Protein AF-A0AA50K5R4-F1 (afdb_monomer)

Radius of gyration: 26.82 Å; Cα contacts (8 Å, |Δi|>4): 34; chains: 1; bounding box: 70×37×63 Å

Structure (mmCIF, N/CA/C/O backbone):
data_AF-A0AA50K5R4-F1
#
_entry.id   AF-A0AA50K5R4-F1
#
loop_
_atom_site.group_PDB
_atom_site.id
_atom_site.type_symbol
_atom_site.label_atom_id
_atom_site.label_alt_id
_atom_site.label_comp_id
_atom_site.label_asym_id
_atom_site.label_entity_id
_atom_site.label_seq_id
_atom_site.pdbx_PDB_ins_code
_atom_site.Cartn_x
_atom_site.Cartn_y
_atom_site.Cartn_z
_atom_site.occupancy
_atom_site.B_iso_or_equiv
_atom_site.auth_seq_id
_atom_site.auth_comp_id
_atom_site.auth_asym_id
_atom_site.auth_atom_id
_atom_site.pdbx_PDB_model_num
ATOM 1 N N . GLN A 1 1 ? -20.225 4.633 20.522 1.00 84.00 1 GLN A N 1
ATOM 2 C CA . GLN A 1 1 ? -20.700 5.569 19.479 1.00 84.00 1 GLN A CA 1
ATOM 3 C C . GLN A 1 1 ? -21.276 4.768 18.325 1.00 84.00 1 GLN A C 1
ATOM 5 O O . GLN A 1 1 ? -20.759 3.693 18.040 1.00 84.00 1 GLN A O 1
ATOM 10 N N . GLN A 1 2 ? -22.332 5.274 17.691 1.00 90.56 2 GLN A N 1
ATOM 11 C CA . GLN A 1 2 ? -22.923 4.690 16.485 1.00 90.56 2 GLN A CA 1
ATOM 12 C C . GLN A 1 2 ? -22.337 5.378 15.243 1.00 90.56 2 GLN A C 1
ATOM 14 O O . GLN A 1 2 ? -22.11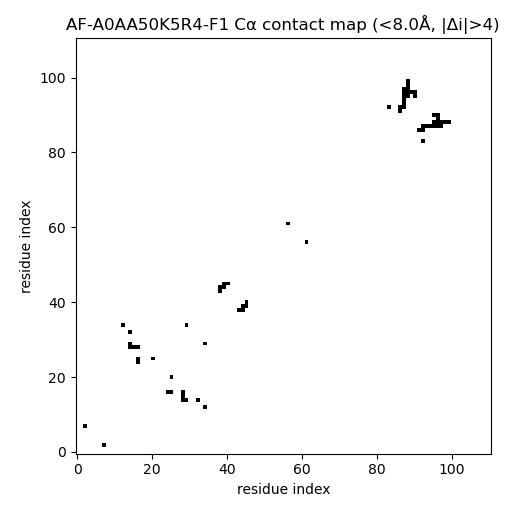6 6.586 15.267 1.00 90.56 2 GLN A O 1
ATOM 19 N N . ILE A 1 3 ? -22.078 4.623 14.171 1.00 94.00 3 ILE A N 1
ATOM 20 C CA . ILE A 1 3 ? -21.518 5.135 12.909 1.00 94.00 3 ILE A CA 1
ATOM 21 C C . ILE A 1 3 ? -22.435 4.715 11.757 1.00 94.00 3 ILE A C 1
ATOM 23 O O . ILE A 1 3 ? -22.964 3.603 11.755 1.00 94.00 3 ILE A O 1
ATOM 27 N N . ARG A 1 4 ? -22.638 5.600 10.774 1.00 96.62 4 ARG A N 1
ATOM 28 C CA . ARG A 1 4 ? -23.437 5.300 9.576 1.00 96.62 4 ARG A CA 1
ATOM 29 C C . ARG A 1 4 ? -22.661 4.374 8.639 1.00 96.62 4 ARG A C 1
ATOM 31 O O . ARG A 1 4 ? -21.483 4.608 8.385 1.00 96.62 4 ARG A O 1
ATOM 38 N N . LEU A 1 5 ? -23.336 3.387 8.046 1.00 94.25 5 LEU A N 1
ATOM 39 C CA . LEU A 1 5 ? -22.700 2.431 7.126 1.00 94.25 5 LEU A CA 1
ATOM 40 C C . LEU A 1 5 ? -22.051 3.111 5.909 1.00 94.25 5 LEU A C 1
ATOM 42 O O . LEU A 1 5 ? -20.992 2.681 5.472 1.00 94.25 5 LEU A O 1
ATOM 46 N N . ASN A 1 6 ? -22.609 4.229 5.436 1.00 95.56 6 ASN A N 1
ATOM 47 C CA . ASN A 1 6 ? -22.065 4.990 4.304 1.00 95.56 6 ASN A CA 1
ATOM 48 C C . ASN A 1 6 ? -20.705 5.657 4.595 1.00 95.56 6 ASN A C 1
ATOM 50 O O . ASN A 1 6 ? -20.011 6.050 3.664 1.00 95.56 6 ASN A O 1
ATOM 54 N N . GLN A 1 7 ? -20.324 5.814 5.868 1.00 95.31 7 GLN A N 1
ATOM 55 C CA . GLN A 1 7 ? -19.032 6.384 6.277 1.00 95.31 7 GLN A CA 1
ATOM 56 C C . GLN A 1 7 ? -17.954 5.307 6.477 1.00 95.31 7 GLN A C 1
ATOM 58 O O . GLN A 1 7 ? -16.821 5.625 6.838 1.00 95.31 7 GLN A O 1
ATOM 63 N N . LEU A 1 8 ? -18.299 4.032 6.276 1.00 94.00 8 LEU A N 1
ATOM 64 C CA . LEU A 1 8 ? -17.431 2.892 6.529 1.00 94.00 8 LEU A CA 1
ATOM 65 C C . LEU A 1 8 ? -17.225 2.086 5.250 1.00 94.00 8 LEU A C 1
ATOM 67 O O . LEU A 1 8 ? -18.140 1.878 4.458 1.00 94.00 8 LEU A O 1
ATOM 71 N N . HIS A 1 9 ? -16.019 1.554 5.092 1.00 92.81 9 HIS A N 1
ATOM 72 C CA . HIS A 1 9 ? -15.739 0.538 4.088 1.00 92.81 9 HIS A CA 1
ATOM 73 C C . HIS A 1 9 ? -15.434 -0.776 4.794 1.00 92.81 9 HIS A C 1
ATOM 75 O O . HIS A 1 9 ? -14.474 -0.873 5.561 1.00 92.81 9 HIS A O 1
ATOM 81 N N . LEU A 1 10 ? -16.262 -1.790 4.542 1.00 93.25 10 LEU A N 1
ATOM 82 C CA . LEU A 1 10 ? -16.070 -3.111 5.125 1.00 93.25 10 LEU A CA 1
ATOM 83 C C . LEU A 1 10 ? -14.793 -3.754 4.575 1.00 93.25 10 LEU A C 1
ATOM 85 O O . LEU A 1 10 ? -14.511 -3.716 3.376 1.00 93.25 10 LEU A O 1
ATOM 89 N N . THR A 1 11 ? -14.014 -4.356 5.471 1.00 93.00 1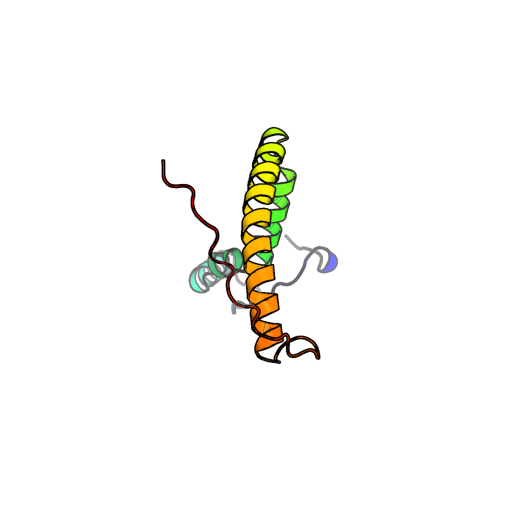1 THR A N 1
ATOM 90 C CA . THR A 1 11 ? -12.824 -5.129 5.104 1.00 93.00 11 THR A CA 1
ATOM 91 C C . THR A 1 11 ? -13.168 -6.615 5.022 1.00 93.00 11 THR A C 1
ATOM 93 O O . THR A 1 11 ? -14.209 -7.055 5.500 1.00 93.00 11 THR A O 1
ATOM 96 N N . LYS A 1 12 ? -12.274 -7.418 4.438 1.00 91.50 12 LYS A N 1
ATOM 97 C CA . LYS A 1 12 ? -12.460 -8.875 4.324 1.00 91.50 12 LYS A CA 1
ATOM 98 C C . LYS A 1 12 ? -12.294 -9.646 5.643 1.00 91.50 12 LYS A C 1
ATOM 100 O O . LYS A 1 12 ? -12.472 -10.860 5.661 1.00 91.50 12 LYS A O 1
ATOM 105 N N . PHE A 1 13 ? -11.854 -8.985 6.712 1.00 93.31 13 PHE A N 1
ATOM 106 C CA . PHE A 1 13 ? -11.548 -9.641 7.978 1.00 93.31 13 PHE A CA 1
ATOM 107 C C . PHE A 1 13 ? -12.824 -9.828 8.798 1.00 93.31 13 PHE A C 1
ATOM 109 O O . PHE A 1 13 ? -13.583 -8.883 8.998 1.00 93.31 13 PHE A O 1
ATOM 116 N N . ARG A 1 14 ? -13.045 -11.052 9.283 1.00 92.06 14 ARG A N 1
ATOM 117 C CA . ARG A 1 14 ? -14.197 -11.419 10.109 1.00 92.06 14 ARG A CA 1
ATOM 118 C C . ARG A 1 14 ? -13.711 -12.048 11.411 1.00 92.06 14 ARG A C 1
ATOM 120 O O . ARG A 1 14 ? -12.926 -12.988 11.363 1.00 92.06 14 ARG A O 1
ATOM 127 N N . MET A 1 15 ? -14.229 -11.550 12.528 1.00 91.12 15 MET A N 1
ATOM 128 C CA . MET A 1 15 ? -14.008 -12.034 13.894 1.00 91.12 15 MET A CA 1
ATOM 129 C C . MET A 1 15 ? -15.359 -12.459 14.468 1.00 91.12 15 MET A C 1
ATOM 131 O O . MET A 1 15 ? -16.354 -11.759 14.268 1.00 91.12 15 MET A O 1
ATOM 135 N N . LYS A 1 16 ? -15.414 -13.597 15.164 1.00 92.44 16 LYS A N 1
ATOM 136 C CA . LYS A 1 16 ? -16.654 -14.094 15.776 1.00 92.44 16 LYS A CA 1
ATOM 137 C C . LYS A 1 16 ? -16.685 -13.724 17.258 1.00 92.44 16 LYS A C 1
ATOM 139 O O . LYS A 1 16 ? -15.813 -14.124 18.014 1.00 92.44 16 LYS A O 1
ATOM 144 N N . TYR A 1 17 ? -17.711 -12.987 17.666 1.00 92.94 17 TYR A N 1
ATOM 145 C CA . TYR A 1 17 ? -17.981 -12.609 19.054 1.00 92.94 17 TYR A CA 1
ATOM 146 C C . TYR A 1 17 ? -19.502 -12.443 19.239 1.00 92.94 17 TYR A C 1
ATOM 148 O O . TYR A 1 17 ? -20.212 -12.311 18.236 1.00 92.94 17 TYR A O 1
ATOM 156 N N . PRO A 1 18 ? -20.040 -12.497 20.472 1.00 94.81 18 PRO A N 1
ATOM 157 C CA . PRO A 1 18 ? -21.480 -12.372 20.679 1.00 94.81 18 PRO A CA 1
ATOM 158 C C . PRO A 1 18 ? -21.990 -10.974 20.299 1.00 94.81 18 PRO A C 1
ATOM 160 O O . PRO A 1 18 ? -21.323 -9.965 20.539 1.00 94.81 18 PRO A O 1
ATOM 163 N N . TYR A 1 19 ? -23.192 -10.908 19.717 1.00 92.19 19 TYR A N 1
ATOM 164 C CA . TYR A 1 19 ? -23.881 -9.635 19.493 1.00 92.19 19 TYR A CA 1
ATOM 165 C C . TYR A 1 19 ? -24.068 -8.925 20.847 1.00 92.19 19 TYR A C 1
ATOM 167 O O . TYR A 1 19 ? -24.237 -9.593 21.861 1.00 92.19 19 TYR A O 1
ATOM 175 N N . THR A 1 20 ? -23.929 -7.595 20.876 1.00 93.00 20 THR A N 1
ATOM 176 C CA . THR A 1 20 ? -23.914 -6.748 22.095 1.00 93.00 20 THR A CA 1
ATOM 177 C C . THR A 1 20 ? -22.791 -7.007 23.117 1.00 93.00 20 THR A C 1
ATOM 179 O O . THR A 1 20 ? -22.916 -6.616 24.276 1.00 93.00 20 THR A O 1
ATOM 182 N N . ALA A 1 21 ? -21.671 -7.628 22.728 1.00 93.56 21 ALA A N 1
ATOM 183 C CA . ALA A 1 21 ? -20.542 -7.838 23.640 1.00 93.56 21 ALA A CA 1
ATOM 184 C C . ALA A 1 21 ? -19.933 -6.522 24.188 1.00 93.56 21 ALA A C 1
ATOM 186 O O . ALA A 1 21 ? -19.754 -5.564 23.430 1.00 93.56 21 ALA A O 1
ATOM 187 N N . PRO A 1 22 ? -19.508 -6.483 25.468 1.00 94.94 22 PRO A N 1
ATOM 188 C CA . PRO A 1 22 ? -18.772 -5.354 26.028 1.00 94.94 22 PRO A CA 1
ATOM 189 C C . PRO A 1 22 ? -17.351 -5.255 25.452 1.00 94.94 22 PRO A C 1
ATOM 191 O O . PRO A 1 22 ? -16.742 -6.255 25.058 1.00 94.94 22 PRO A O 1
ATOM 194 N N . THR A 1 23 ? -16.767 -4.053 25.506 1.00 94.75 23 THR A N 1
ATOM 195 C CA . THR A 1 23 ? -15.433 -3.726 24.961 1.00 94.75 23 THR A CA 1
ATOM 196 C C . THR A 1 23 ? -14.334 -4.692 25.409 1.00 94.75 23 THR A C 1
ATOM 198 O O . THR A 1 23 ? -13.425 -4.992 24.638 1.00 94.75 23 THR A O 1
ATOM 201 N N . ARG A 1 24 ? -14.423 -5.221 26.638 1.00 95.81 24 ARG A N 1
ATOM 202 C CA . ARG A 1 24 ? -13.467 -6.200 27.181 1.00 95.81 24 ARG A CA 1
ATOM 203 C C . ARG A 1 24 ? -13.404 -7.481 26.342 1.00 95.81 24 ARG A C 1
ATOM 205 O O . ARG A 1 24 ? -12.311 -7.952 26.045 1.00 95.81 24 ARG A O 1
ATOM 212 N N . ILE A 1 25 ? -14.559 -8.022 25.954 1.00 95.12 25 ILE A N 1
ATOM 213 C CA . ILE A 1 25 ? -14.648 -9.265 25.174 1.00 95.12 25 ILE A CA 1
ATOM 214 C C . ILE A 1 25 ? -14.189 -9.010 23.738 1.00 95.12 25 ILE A C 1
ATOM 216 O O . ILE A 1 25 ? -13.375 -9.768 23.224 1.00 95.12 25 ILE A O 1
ATOM 220 N N . VAL A 1 26 ? -14.625 -7.898 23.134 1.00 94.31 26 VAL A N 1
ATOM 221 C CA . VAL A 1 26 ? -14.219 -7.508 21.772 1.00 94.31 26 VAL A CA 1
ATOM 222 C C . VAL A 1 26 ? -12.705 -7.312 21.676 1.00 94.31 26 VAL A C 1
ATOM 224 O O . VAL A 1 26 ? -12.085 -7.746 20.711 1.00 94.31 26 VAL A O 1
ATOM 227 N N . ARG A 1 27 ? -12.081 -6.686 22.684 1.00 94.62 27 ARG A N 1
ATOM 228 C CA . ARG A 1 27 ? -10.624 -6.504 22.718 1.00 94.62 27 ARG A CA 1
ATOM 229 C C . ARG A 1 27 ? -9.893 -7.840 22.830 1.00 94.62 27 ARG A C 1
ATOM 231 O O . ARG A 1 27 ? -8.906 -8.025 22.130 1.00 94.62 27 ARG A O 1
ATOM 238 N N . LYS A 1 28 ? -10.392 -8.757 23.666 1.00 94.44 28 LYS A N 1
ATOM 239 C CA . LYS A 1 28 ? -9.828 -10.103 23.815 1.00 94.44 28 LYS A CA 1
ATOM 240 C C . LYS A 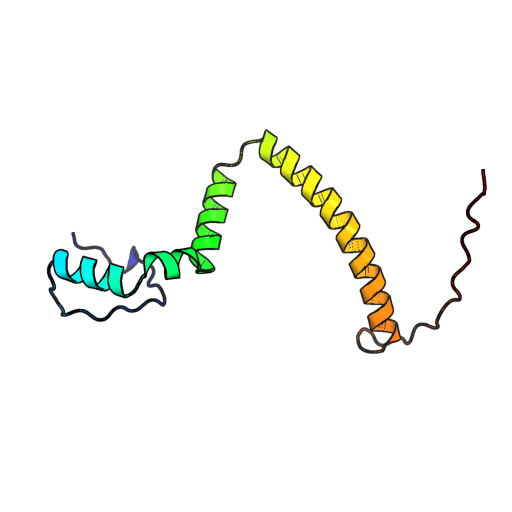1 28 ? -9.861 -10.863 22.483 1.00 94.44 28 LYS A C 1
ATOM 242 O O . LYS A 1 28 ? -8.808 -11.288 22.016 1.00 94.44 28 LYS A O 1
ATOM 247 N N . SER A 1 29 ? -11.017 -10.926 21.820 1.00 93.56 29 SER A N 1
ATOM 248 C CA . SER A 1 29 ? -11.132 -11.582 20.510 1.00 93.56 29 SER A CA 1
ATOM 249 C C . SER A 1 29 ? -10.288 -10.886 19.434 1.00 93.56 29 SER A C 1
ATOM 251 O O . SER A 1 29 ? -9.688 -11.542 18.591 1.00 93.56 29 SER A O 1
ATOM 253 N N . TRP A 1 30 ? -10.159 -9.555 19.490 1.00 93.94 30 TRP A N 1
ATOM 254 C CA . TRP A 1 30 ? -9.325 -8.789 18.558 1.00 93.94 30 TRP A CA 1
ATOM 255 C C . TRP A 1 30 ? -7.833 -9.125 18.682 1.00 93.94 30 TRP A C 1
ATOM 257 O O . TRP A 1 30 ? -7.127 -9.206 17.672 1.00 93.94 30 TRP A O 1
ATOM 267 N N . THR A 1 31 ? -7.355 -9.317 19.917 1.00 93.56 31 THR A N 1
ATOM 268 C CA . THR A 1 31 ? -5.978 -9.743 20.194 1.00 93.56 31 THR A CA 1
ATOM 269 C C . THR A 1 31 ? -5.743 -11.211 19.852 1.00 93.56 31 THR A C 1
ATOM 271 O O . THR A 1 31 ? -4.708 -11.524 19.273 1.00 93.56 31 THR A O 1
ATOM 274 N N . GLU A 1 32 ? -6.706 -12.092 20.139 1.00 92.94 32 GLU A N 1
ATOM 275 C CA . GLU A 1 32 ? -6.636 -13.523 19.805 1.00 92.94 32 GLU A CA 1
ATOM 276 C C . GLU A 1 32 ? -6.557 -13.741 18.288 1.00 92.94 32 GLU A C 1
ATOM 278 O O . GLU A 1 32 ? -5.685 -14.461 17.803 1.00 92.94 32 GLU A O 1
ATOM 283 N N . ASP A 1 33 ? -7.393 -13.036 17.521 1.00 91.31 33 ASP A N 1
ATOM 284 C CA . ASP A 1 33 ? -7.430 -13.143 16.061 1.00 91.31 33 ASP A CA 1
ATOM 285 C C . ASP A 1 33 ? -6.293 -12.382 15.356 1.00 91.31 33 ASP A C 1
ATOM 287 O O . ASP A 1 33 ? -6.160 -12.489 14.128 1.00 91.31 33 ASP A O 1
ATOM 291 N N . LYS A 1 34 ? -5.480 -11.611 16.096 1.00 93.81 34 LYS A N 1
ATOM 292 C CA . LYS A 1 34 ? -4.348 -10.810 15.586 1.00 93.81 34 LYS A CA 1
ATOM 293 C C . LYS A 1 34 ? -4.719 -9.949 14.372 1.00 93.81 34 LYS A C 1
ATOM 295 O O . LYS A 1 34 ? -3.996 -9.868 13.376 1.00 93.81 34 LYS A O 1
ATOM 300 N N . ILE A 1 35 ? -5.880 -9.293 14.434 1.00 93.00 35 ILE A N 1
ATOM 301 C CA . ILE A 1 35 ? -6.433 -8.535 13.298 1.00 93.00 35 ILE A CA 1
ATOM 302 C C . ILE A 1 35 ? -5.527 -7.368 12.890 1.00 93.00 35 ILE A C 1
ATOM 304 O O . ILE A 1 35 ? -5.433 -7.063 11.704 1.00 93.00 35 ILE A O 1
ATOM 308 N N . VAL A 1 36 ? -4.823 -6.746 13.842 1.00 92.88 36 VAL A N 1
ATOM 309 C CA . VAL A 1 36 ? -3.884 -5.650 13.548 1.00 92.88 36 VAL A CA 1
ATOM 310 C C . VAL A 1 36 ? -2.753 -6.124 12.639 1.00 92.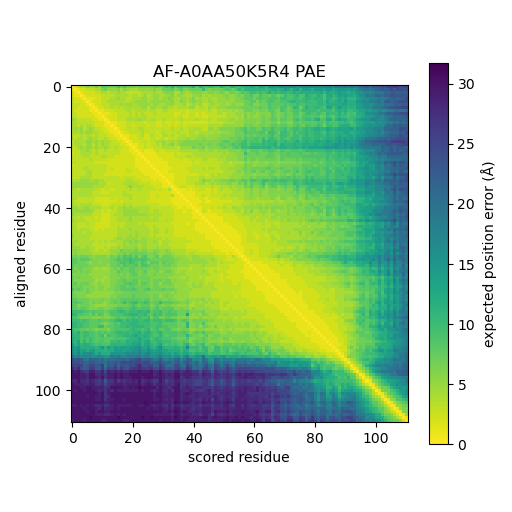88 36 VAL A C 1
ATOM 312 O O . VAL A 1 36 ? -2.478 -5.473 11.638 1.00 92.88 36 VAL A O 1
ATOM 315 N N . GLU A 1 37 ? -2.146 -7.273 12.937 1.00 94.12 37 GLU A N 1
ATOM 316 C CA . GLU A 1 37 ? -1.064 -7.854 12.129 1.00 94.12 37 GLU A CA 1
ATOM 317 C C . GLU A 1 37 ? -1.571 -8.233 10.731 1.00 94.12 37 GLU A C 1
ATOM 319 O O . GLU A 1 37 ? -1.010 -7.837 9.710 1.00 94.12 37 GLU A O 1
ATOM 324 N N . LYS A 1 38 ? -2.728 -8.901 10.665 1.00 93.81 38 LYS A N 1
ATOM 325 C CA . LYS A 1 38 ? -3.373 -9.241 9.387 1.00 93.81 38 LYS A CA 1
ATOM 326 C C . LYS A 1 38 ? -3.711 -7.993 8.563 1.00 93.81 38 LYS A C 1
ATOM 328 O O . LYS A 1 38 ? -3.603 -8.003 7.332 1.00 93.81 38 LYS A O 1
ATOM 333 N N . TRP A 1 39 ? -4.125 -6.910 9.222 1.00 94.44 39 TRP A N 1
ATOM 334 C CA . TRP A 1 39 ? -4.398 -5.633 8.574 1.00 94.44 39 TRP A CA 1
ATOM 335 C C . TRP A 1 39 ? -3.114 -4.998 8.044 1.00 94.44 39 TRP A C 1
ATOM 337 O O . TRP A 1 39 ? -3.082 -4.664 6.862 1.00 94.44 39 TRP A O 1
ATOM 347 N N . THR A 1 40 ? -2.051 -4.878 8.845 1.00 93.69 40 THR A N 1
ATOM 348 C CA . THR A 1 40 ? -0.782 -4.249 8.427 1.00 93.69 40 THR A CA 1
ATOM 349 C C . THR A 1 40 ? -0.105 -5.004 7.282 1.00 93.69 40 THR A C 1
ATOM 351 O O . THR A 1 40 ? 0.471 -4.390 6.378 1.00 93.69 40 THR A O 1
ATOM 354 N N . GLU A 1 41 ? -0.235 -6.329 7.245 1.00 93.94 41 GLU A N 1
ATOM 355 C CA . GLU A 1 41 ? 0.257 -7.153 6.142 1.00 93.94 41 GLU A CA 1
ATOM 356 C C . GLU A 1 41 ? -0.557 -6.997 4.854 1.00 93.94 41 GLU A C 1
ATOM 358 O O . GLU A 1 41 ? -0.030 -7.211 3.750 1.00 93.94 41 GLU A O 1
ATOM 363 N N . SER A 1 42 ? -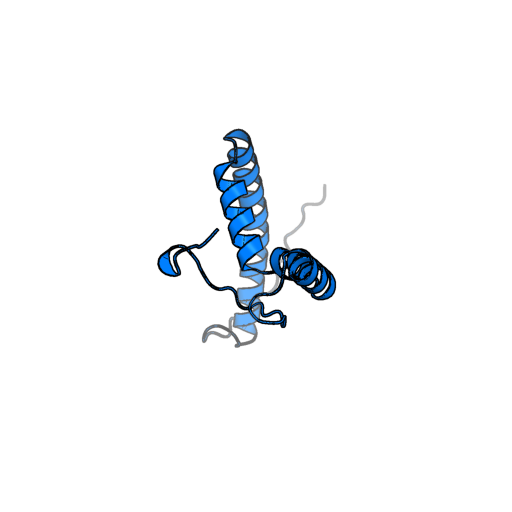1.824 -6.600 4.971 1.00 95.00 42 SER A N 1
ATOM 364 C CA . SER A 1 42 ? -2.729 -6.487 3.837 1.00 95.00 42 SER A CA 1
ATOM 365 C C . SER A 1 42 ? -2.231 -5.474 2.800 1.00 95.00 42 SER A C 1
ATOM 367 O O . SER A 1 42 ? -1.675 -4.415 3.105 1.00 95.00 42 SER A O 1
ATOM 369 N N . GLN A 1 43 ? -2.479 -5.770 1.519 1.00 94.50 43 GLN A N 1
ATOM 370 C CA . GLN A 1 43 ? -2.144 -4.843 0.436 1.00 94.50 43 GLN A CA 1
ATOM 371 C C . GLN A 1 43 ? -2.881 -3.505 0.569 1.00 94.50 43 GLN A C 1
ATOM 373 O O . GLN A 1 43 ? -2.354 -2.481 0.140 1.00 94.50 43 GLN A O 1
ATOM 378 N N . TRP A 1 44 ? -4.086 -3.498 1.149 1.00 94.69 44 TRP A N 1
ATOM 379 C CA . TRP A 1 44 ? -4.853 -2.273 1.354 1.00 94.69 44 TRP A CA 1
ATOM 380 C C . TRP A 1 44 ? -4.172 -1.361 2.375 1.00 94.69 44 TRP A C 1
ATOM 382 O O . TRP A 1 44 ? -3.872 -0.215 2.039 1.00 94.69 44 TRP A O 1
ATOM 392 N N . ALA A 1 45 ? -3.818 -1.872 3.557 1.00 94.88 45 ALA A N 1
ATOM 393 C CA . ALA A 1 45 ? -3.099 -1.084 4.555 1.00 94.88 45 ALA A CA 1
ATOM 394 C C . ALA A 1 45 ? -1.763 -0.563 4.011 1.00 94.88 45 ALA A C 1
ATOM 396 O O . ALA A 1 45 ? -1.462 0.622 4.136 1.00 94.88 45 ALA A O 1
ATOM 397 N N . LYS A 1 46 ? -1.006 -1.408 3.297 1.00 95.88 46 LYS A N 1
ATOM 398 C CA . LYS A 1 46 ? 0.247 -0.996 2.640 1.00 95.88 46 LYS A CA 1
ATOM 399 C C . LYS A 1 46 ? 0.024 0.128 1.622 1.00 95.88 46 LYS A C 1
ATOM 401 O O . LYS A 1 46 ? 0.829 1.054 1.542 1.00 95.88 46 LYS A O 1
ATOM 406 N N . LYS A 1 47 ? -1.062 0.085 0.840 1.00 95.75 47 LYS A N 1
ATOM 407 C CA . LYS A 1 47 ? -1.427 1.163 -0.098 1.00 95.75 47 LYS A CA 1
ATOM 408 C C . LYS A 1 47 ? -1.789 2.455 0.636 1.00 95.75 47 LYS A C 1
ATOM 410 O O . LYS A 1 47 ? -1.353 3.516 0.193 1.00 95.75 47 LYS A O 1
ATOM 415 N N . LEU A 1 48 ? -2.537 2.370 1.736 1.00 95.25 48 LEU A N 1
ATOM 416 C CA . LEU A 1 48 ? -2.923 3.533 2.536 1.00 95.25 48 LEU A CA 1
ATOM 417 C C . LEU A 1 48 ? -1.697 4.197 3.178 1.00 95.25 48 LEU A C 1
ATOM 419 O O . LEU A 1 48 ? -1.478 5.386 2.968 1.00 95.25 48 LEU A O 1
ATOM 423 N N . ALA A 1 49 ? -0.830 3.409 3.820 1.00 95.31 49 ALA A N 1
ATOM 424 C CA . ALA A 1 49 ? 0.427 3.889 4.394 1.00 95.31 49 ALA A CA 1
ATOM 425 C C . ALA A 1 49 ? 1.346 4.518 3.330 1.00 95.31 49 ALA A C 1
ATOM 427 O O . ALA A 1 49 ? 1.984 5.541 3.557 1.00 95.31 49 ALA A O 1
ATOM 428 N N . ASN A 1 50 ? 1.394 3.948 2.122 1.00 94.81 50 ASN A N 1
ATOM 429 C CA . ASN A 1 50 ? 2.143 4.544 1.014 1.00 94.81 50 ASN A CA 1
ATOM 430 C C . ASN A 1 50 ? 1.531 5.862 0.516 1.00 94.81 50 ASN A C 1
ATOM 432 O O . ASN A 1 50 ? 2.272 6.724 0.042 1.00 94.81 50 ASN A O 1
ATOM 436 N N . LYS A 1 51 ? 0.203 6.023 0.575 1.00 96.06 51 LYS A N 1
ATOM 437 C CA . LYS A 1 51 ? -0.474 7.279 0.223 1.00 96.06 51 LYS A CA 1
ATOM 438 C C . LYS A 1 51 ? -0.122 8.372 1.230 1.00 96.06 51 LYS A C 1
ATOM 440 O O . LYS A 1 51 ? 0.242 9.466 0.816 1.00 96.06 51 LYS A O 1
ATOM 445 N N . GLU A 1 52 ? -0.149 8.039 2.514 1.00 95.94 52 GLU A N 1
ATOM 446 C CA . GLU A 1 52 ? 0.244 8.938 3.598 1.00 95.94 52 GLU A CA 1
ATOM 447 C C . GLU A 1 52 ? 1.713 9.373 3.478 1.00 95.94 52 GLU A C 1
ATOM 449 O O . GLU A 1 52 ? 1.996 10.566 3.401 1.00 95.94 52 GLU A O 1
ATOM 454 N N . LYS A 1 53 ? 2.643 8.423 3.301 1.00 94.31 53 LYS A N 1
ATOM 455 C CA . LYS A 1 53 ? 4.071 8.728 3.087 1.00 94.31 53 LYS A CA 1
ATOM 456 C C . LYS A 1 53 ? 4.326 9.617 1.868 1.00 94.31 53 LYS A C 1
ATOM 458 O O . LYS A 1 53 ? 5.265 10.403 1.862 1.00 94.31 53 LYS A O 1
ATOM 463 N N . ARG A 1 54 ? 3.522 9.484 0.806 1.00 93.06 54 ARG A N 1
ATOM 464 C CA . ARG A 1 54 ? 3.617 10.361 -0.374 1.00 93.06 54 ARG A CA 1
ATOM 465 C C . ARG A 1 54 ? 3.105 11.767 -0.087 1.00 93.06 54 ARG A C 1
ATOM 467 O O . ARG A 1 54 ? 3.691 12.709 -0.608 1.00 93.06 54 ARG A O 1
ATOM 474 N N . ALA A 1 55 ? 2.050 11.901 0.714 1.00 94.69 55 ALA A N 1
ATOM 475 C CA . ALA A 1 55 ? 1.531 13.199 1.131 1.00 94.69 55 ALA A CA 1
ATOM 476 C C . ALA A 1 55 ? 2.528 13.941 2.038 1.00 94.69 55 ALA A C 1
ATOM 478 O O . ALA A 1 55 ? 2.721 15.138 1.875 1.00 94.69 55 ALA A O 1
ATOM 479 N N . GLN A 1 56 ? 3.222 13.215 2.919 1.00 95.12 56 GLN A N 1
ATOM 480 C CA . GLN A 1 56 ? 4.236 13.755 3.838 1.00 95.12 56 GLN A CA 1
ATOM 481 C C . GLN A 1 56 ? 5.610 14.015 3.183 1.00 95.12 56 GLN A C 1
ATOM 483 O O . GLN A 1 56 ? 6.525 14.500 3.840 1.00 95.12 56 GLN A O 1
ATOM 488 N N . MET A 1 57 ? 5.797 13.674 1.904 1.00 95.31 57 MET A N 1
ATOM 489 C CA . MET A 1 57 ? 7.108 13.723 1.250 1.00 95.31 57 MET A CA 1
ATOM 490 C C . MET A 1 57 ? 7.559 15.159 0.964 1.00 95.31 57 MET A C 1
ATOM 492 O O . MET A 1 57 ? 6.894 15.878 0.209 1.00 95.31 57 MET A O 1
ATOM 496 N N . THR A 1 58 ? 8.729 15.521 1.497 1.00 95.50 58 THR A N 1
ATOM 497 C CA . THR A 1 58 ? 9.381 16.822 1.285 1.00 95.50 58 THR A CA 1
ATOM 498 C C . THR A 1 58 ? 10.004 16.932 -0.109 1.00 95.50 58 THR A C 1
ATOM 500 O O . THR A 1 58 ? 10.212 15.928 -0.797 1.00 95.50 58 THR A O 1
ATOM 503 N N . ASP A 1 59 ? 10.315 18.151 -0.553 1.00 95.44 59 ASP A N 1
ATOM 504 C CA . ASP A 1 59 ? 10.893 18.380 -1.883 1.00 95.44 59 ASP A CA 1
ATOM 505 C C . ASP A 1 59 ? 12.254 17.684 -2.068 1.00 95.44 59 ASP A C 1
ATOM 507 O O . ASP A 1 59 ? 12.487 16.980 -3.056 1.00 95.44 59 ASP A O 1
ATOM 511 N N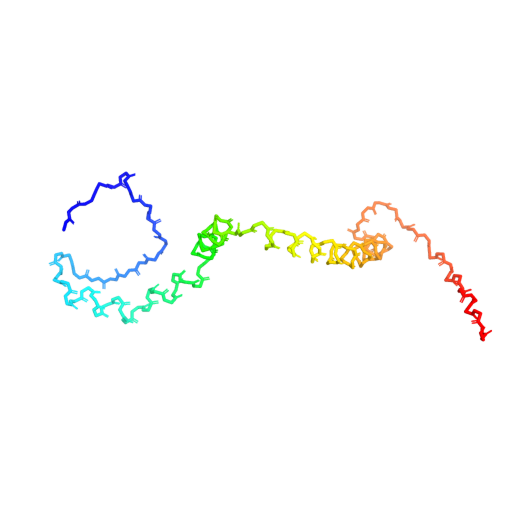 . PHE A 1 60 ? 13.108 17.740 -1.045 1.00 95.44 60 PHE A N 1
ATOM 512 C CA . PHE A 1 60 ? 14.393 17.047 -1.064 1.00 95.44 60 PHE A CA 1
ATOM 513 C C . PHE A 1 60 ? 14.241 15.520 -1.198 1.00 95.44 60 PHE A C 1
ATOM 515 O O . PHE A 1 60 ? 15.002 14.858 -1.914 1.00 95.44 60 PHE A O 1
ATOM 522 N N . ASP A 1 61 ? 13.219 14.932 -0.570 1.00 95.38 61 ASP A N 1
ATOM 523 C CA . ASP A 1 61 ? 12.917 13.507 -0.722 1.00 95.38 61 ASP A CA 1
ATOM 524 C C . ASP A 1 61 ? 12.466 13.155 -2.144 1.00 95.38 61 ASP A C 1
ATOM 526 O O . ASP A 1 61 ? 12.831 12.092 -2.663 1.00 95.38 61 ASP A O 1
ATOM 530 N N . ARG A 1 62 ? 11.742 14.058 -2.819 1.00 94.94 62 ARG A N 1
ATOM 531 C CA . ARG A 1 62 ? 11.347 13.887 -4.228 1.00 94.94 62 ARG A CA 1
ATOM 532 C C . ARG A 1 62 ? 12.560 13.906 -5.151 1.00 94.94 62 ARG A C 1
ATOM 534 O O . ARG A 1 62 ? 12.642 13.058 -6.046 1.00 94.94 62 ARG A O 1
ATOM 541 N N . PHE A 1 63 ? 13.525 14.790 -4.903 1.00 95.88 63 PHE A N 1
ATOM 542 C CA . PHE A 1 63 ? 14.783 14.822 -5.650 1.00 95.88 63 PHE A CA 1
ATOM 543 C C . PHE A 1 63 ? 15.570 13.504 -5.513 1.00 95.88 63 PHE A C 1
ATOM 545 O O . PHE A 1 63 ? 15.942 12.885 -6.522 1.00 95.88 63 PHE A O 1
ATOM 552 N N . LYS A 1 64 ? 15.748 13.006 -4.279 1.00 96.75 64 LYS A N 1
ATOM 553 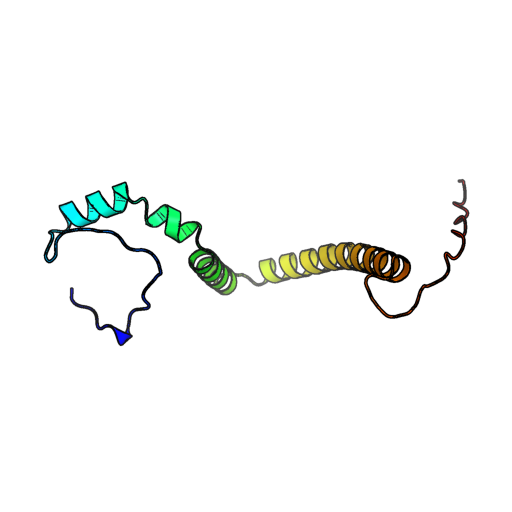C CA . LYS A 1 64 ? 16.401 11.707 -4.009 1.00 96.75 64 LYS A CA 1
ATOM 554 C C . LYS A 1 64 ? 15.680 10.550 -4.710 1.00 96.75 64 LYS A C 1
ATOM 556 O O . LYS A 1 64 ? 16.311 9.716 -5.367 1.00 96.75 64 LYS A O 1
ATOM 561 N N . LEU A 1 65 ? 14.350 10.515 -4.615 1.00 96.12 65 LEU A N 1
ATOM 562 C CA . LEU A 1 65 ? 13.504 9.494 -5.232 1.00 96.12 65 LEU A CA 1
ATOM 563 C C . LEU A 1 65 ? 13.620 9.496 -6.764 1.00 96.12 65 LEU A C 1
ATOM 565 O O . LEU A 1 65 ? 13.723 8.424 -7.365 1.00 96.12 65 LEU A O 1
ATOM 569 N N . SER A 1 66 ? 13.613 10.672 -7.398 1.00 96.06 66 SER A N 1
ATOM 570 C CA . SER A 1 66 ? 13.776 10.810 -8.850 1.00 96.06 66 SER A CA 1
ATOM 571 C C . SER A 1 66 ? 15.119 10.237 -9.311 1.00 96.06 66 SER A C 1
ATOM 573 O O . SER A 1 66 ? 15.165 9.340 -10.158 1.00 96.06 66 SER A O 1
ATOM 575 N N . SER A 1 67 ? 16.207 10.646 -8.654 1.00 96.25 67 SER A N 1
ATOM 576 C CA . SER A 1 67 ? 17.560 10.162 -8.942 1.00 96.25 67 SER A CA 1
ATOM 577 C C . SER A 1 67 ? 17.683 8.638 -8.801 1.00 96.25 67 SER A C 1
ATOM 579 O O . SER A 1 67 ? 18.216 7.960 -9.686 1.00 96.25 67 SER A O 1
ATOM 581 N N . ALA A 1 68 ? 17.129 8.062 -7.728 1.00 96.75 68 ALA A N 1
ATOM 582 C CA . ALA A 1 68 ? 17.115 6.614 -7.514 1.00 96.75 68 ALA A CA 1
ATOM 583 C C . ALA A 1 68 ? 16.276 5.867 -8.570 1.00 96.75 68 ALA A C 1
ATOM 585 O O . ALA A 1 68 ? 16.687 4.815 -9.072 1.00 96.75 68 ALA A O 1
ATOM 586 N N . ARG A 1 69 ? 15.117 6.420 -8.958 1.00 96.69 69 ARG A N 1
ATOM 587 C CA . ARG A 1 69 ? 14.252 5.854 -10.008 1.00 96.69 69 ARG A CA 1
ATOM 588 C C . ARG A 1 69 ? 14.951 5.817 -11.360 1.00 96.69 69 ARG A C 1
ATOM 590 O O . ARG A 1 69 ? 14.867 4.794 -12.036 1.00 96.69 69 ARG A O 1
ATOM 597 N N . VAL A 1 70 ? 15.659 6.881 -11.740 1.00 97.12 70 VAL A N 1
ATOM 598 C CA . VAL A 1 70 ? 16.419 6.929 -12.999 1.00 97.12 70 VAL A CA 1
ATOM 599 C C . VAL A 1 70 ? 17.480 5.828 -13.031 1.00 97.12 70 VAL A C 1
ATOM 601 O O . VAL A 1 70 ? 17.508 5.043 -13.981 1.00 97.12 70 VAL A O 1
ATOM 604 N N . LYS A 1 71 ? 18.295 5.700 -11.973 1.00 96.81 71 LYS A N 1
ATOM 605 C CA . LYS A 1 71 ? 19.327 4.650 -11.868 1.00 96.81 71 LYS A CA 1
ATOM 606 C C . LYS A 1 71 ? 18.721 3.245 -11.985 1.00 96.81 71 LYS A C 1
ATOM 608 O O . LYS A 1 71 ? 19.151 2.455 -12.826 1.00 96.81 71 LYS A O 1
ATOM 613 N N . ARG A 1 72 ? 17.657 2.960 -11.222 1.00 97.00 72 ARG A N 1
ATOM 614 C CA . ARG A 1 72 ? 16.939 1.674 -11.271 1.00 97.00 72 ARG A CA 1
ATOM 615 C C . ARG A 1 72 ? 16.366 1.383 -12.658 1.00 97.00 72 ARG A C 1
ATOM 617 O O . ARG A 1 72 ? 16.480 0.262 -13.150 1.00 97.00 72 ARG A O 1
ATOM 624 N N . ASN A 1 73 ? 15.737 2.372 -13.290 1.00 96.94 73 ASN A N 1
ATOM 625 C CA . ASN A 1 73 ? 15.094 2.195 -14.589 1.00 96.94 73 ASN A CA 1
ATOM 626 C C . ASN A 1 73 ? 16.108 1.929 -15.702 1.00 96.94 73 ASN A C 1
ATOM 628 O O . ASN A 1 73 ? 15.813 1.114 -16.577 1.00 96.94 73 ASN A O 1
ATOM 632 N N . ARG A 1 74 ? 17.296 2.548 -15.658 1.00 96.19 74 ARG A N 1
ATOM 633 C CA . ARG A 1 74 ? 18.384 2.267 -16.610 1.00 96.19 74 ARG A CA 1
ATOM 634 C C . ARG A 1 74 ? 18.807 0.796 -16.544 1.00 96.19 74 ARG A C 1
ATOM 636 O O . ARG A 1 74 ? 18.750 0.111 -17.563 1.00 96.19 74 ARG A O 1
ATOM 643 N N . ALA A 1 75 ? 19.106 0.291 -15.344 1.00 95.62 75 ALA A N 1
ATOM 644 C CA . ALA A 1 75 ? 19.470 -1.113 -15.135 1.00 95.62 75 ALA A CA 1
ATOM 645 C C . ALA A 1 75 ? 18.339 -2.075 -15.548 1.00 95.62 75 ALA A C 1
ATOM 647 O O . ALA A 1 75 ? 18.551 -3.003 -16.328 1.00 95.62 75 ALA A O 1
ATOM 648 N N . ARG A 1 76 ? 17.103 -1.806 -15.103 1.00 95.88 76 ARG A N 1
ATOM 649 C CA . ARG A 1 76 ? 15.928 -2.626 -15.440 1.00 95.88 76 ARG A CA 1
ATOM 650 C C . ARG A 1 76 ? 15.684 -2.689 -16.946 1.00 95.88 76 ARG A C 1
ATOM 652 O O . ARG A 1 76 ? 15.365 -3.750 -17.464 1.00 95.88 76 ARG A O 1
ATOM 659 N N . THR A 1 77 ? 15.804 -1.562 -17.647 1.00 95.75 77 THR A N 1
ATOM 660 C CA . THR A 1 77 ? 15.522 -1.490 -19.088 1.00 95.75 77 THR A CA 1
ATOM 661 C C . THR A 1 77 ? 16.563 -2.254 -19.899 1.00 95.75 77 THR A C 1
ATOM 663 O O . THR A 1 77 ? 16.192 -2.916 -20.865 1.00 95.75 77 THR A O 1
ATOM 666 N N . ALA A 1 78 ? 17.839 -2.209 -19.503 1.00 95.00 78 ALA A N 1
ATOM 667 C CA . ALA A 1 78 ? 18.892 -2.996 -20.144 1.00 95.00 78 ALA A CA 1
ATOM 668 C C . ALA A 1 78 ? 18.598 -4.504 -20.055 1.00 95.00 78 ALA A C 1
ATOM 670 O O . ALA A 1 78 ? 18.544 -5.184 -21.081 1.00 95.00 78 ALA A O 1
ATOM 671 N N . VAL A 1 79 ? 18.299 -4.999 -18.848 1.00 95.19 79 VAL A N 1
ATOM 672 C CA . VAL A 1 79 ? 17.947 -6.412 -18.613 1.00 95.19 79 VAL A CA 1
ATOM 673 C C . VAL A 1 79 ? 16.637 -6.790 -19.307 1.00 95.19 79 VAL A C 1
ATOM 675 O O . VAL A 1 79 ? 16.535 -7.835 -19.937 1.00 95.19 79 VAL A O 1
ATOM 678 N N . PHE A 1 80 ? 15.622 -5.930 -19.257 1.00 93.56 80 PHE A N 1
ATOM 679 C CA . PHE A 1 80 ? 14.354 -6.191 -19.936 1.00 93.56 80 PHE A CA 1
ATOM 680 C C . PHE A 1 80 ? 14.536 -6.337 -21.452 1.00 93.56 80 PHE A C 1
ATOM 682 O O . PHE A 1 80 ? 13.955 -7.234 -22.057 1.00 93.56 80 PHE A O 1
ATOM 689 N N . LYS A 1 81 ? 15.364 -5.488 -22.074 1.00 90.81 81 LYS A N 1
ATOM 690 C CA . LYS A 1 81 ? 15.667 -5.579 -23.508 1.00 90.81 81 LYS A CA 1
ATOM 691 C C . LYS A 1 81 ? 16.403 -6.876 -23.848 1.00 90.81 81 LYS A C 1
ATOM 693 O O . LYS A 1 81 ? 16.028 -7.519 -24.827 1.00 90.81 81 LYS A O 1
ATOM 698 N N . SER A 1 82 ? 17.390 -7.290 -23.050 1.00 89.56 82 SER A N 1
ATOM 699 C CA . SER A 1 82 ? 18.100 -8.555 -23.290 1.00 89.56 82 SER A CA 1
ATOM 700 C C . SER A 1 82 ? 17.173 -9.768 -23.144 1.00 89.56 82 SER A C 1
ATOM 702 O O . SER A 1 82 ? 17.152 -10.632 -24.022 1.00 89.56 82 SER A O 1
ATOM 704 N N . LEU A 1 83 ? 16.327 -9.790 -22.107 1.00 90.31 83 LEU A N 1
ATOM 705 C CA . LEU A 1 83 ? 15.317 -10.833 -21.898 1.00 90.31 83 LEU A CA 1
ATOM 706 C C . LEU A 1 83 ? 14.269 -10.858 -23.012 1.00 90.31 83 LEU A C 1
ATOM 708 O O . LEU A 1 83 ? 13.896 -11.935 -23.468 1.00 90.31 83 LEU A O 1
ATOM 712 N N . LYS A 1 84 ? 13.826 -9.693 -23.498 1.00 86.62 84 LYS A N 1
ATOM 713 C CA . LYS A 1 84 ? 12.879 -9.594 -24.616 1.00 86.62 84 LYS A CA 1
ATOM 714 C C . LYS A 1 84 ? 13.456 -10.202 -25.893 1.00 86.62 84 LYS A C 1
ATOM 716 O O . LYS A 1 84 ? 12.760 -10.948 -26.574 1.00 86.62 84 LYS A O 1
ATOM 721 N N . VAL A 1 85 ? 14.719 -9.909 -26.212 1.00 84.88 85 VAL A N 1
ATOM 722 C CA . VAL A 1 85 ? 15.393 -10.497 -27.380 1.00 84.88 85 VAL A CA 1
ATOM 723 C C . VAL A 1 85 ? 15.538 -12.010 -27.216 1.00 84.88 85 VAL A C 1
ATOM 725 O O . VAL A 1 85 ? 15.273 -12.745 -28.163 1.00 84.88 85 VAL A O 1
ATOM 728 N N . LYS A 1 86 ? 15.904 -12.491 -26.021 1.00 84.94 86 LYS A N 1
ATOM 729 C CA . LYS A 1 86 ? 15.973 -13.930 -25.727 1.00 84.94 86 LYS A CA 1
ATOM 730 C C . LYS A 1 86 ? 14.611 -14.612 -25.909 1.00 84.94 86 LYS A C 1
ATOM 732 O O . LYS A 1 86 ? 14.514 -15.560 -26.674 1.00 84.94 86 LYS A O 1
ATOM 737 N N . ALA A 1 87 ? 13.549 -14.064 -25.322 1.00 86.12 87 ALA A N 1
ATOM 738 C CA . ALA A 1 87 ? 12.192 -14.598 -25.449 1.00 86.12 87 ALA A CA 1
ATOM 739 C C . ALA A 1 87 ? 11.666 -14.598 -26.898 1.00 86.12 87 ALA A C 1
ATOM 741 O O . ALA A 1 87 ? 10.903 -15.489 -27.272 1.00 86.12 87 ALA A O 1
ATOM 742 N N . ALA A 1 88 ? 12.077 -13.623 -27.717 1.00 82.88 88 ALA A N 1
ATOM 743 C CA . ALA A 1 88 ? 11.764 -13.594 -29.145 1.00 82.88 88 ALA A CA 1
ATOM 744 C C . ALA A 1 88 ? 12.522 -14.669 -29.941 1.00 82.88 88 ALA A C 1
ATOM 746 O O . ALA A 1 88 ? 11.941 -15.307 -30.817 1.00 82.88 88 ALA A O 1
ATOM 747 N N . ARG A 1 89 ? 13.796 -14.925 -29.611 1.00 77.38 89 ARG A N 1
ATOM 748 C CA . ARG A 1 89 ? 14.567 -16.042 -30.191 1.00 77.38 89 ARG A CA 1
ATOM 749 C C . ARG A 1 89 ? 13.966 -17.399 -29.823 1.00 77.38 89 ARG A C 1
ATOM 751 O O . ARG A 1 89 ? 13.841 -18.250 -30.695 1.00 77.38 89 ARG A O 1
ATOM 758 N N . ASP A 1 90 ? 13.531 -17.551 -28.574 1.00 80.81 90 ASP A N 1
ATOM 759 C CA . ASP A 1 90 ? 12.894 -18.768 -28.054 1.00 80.81 90 ASP A CA 1
ATOM 760 C C . ASP A 1 90 ? 11.457 -18.966 -28.591 1.00 80.81 90 ASP A C 1
ATOM 762 O O . ASP A 1 90 ? 10.789 -19.938 -28.249 1.00 80.81 90 ASP A O 1
ATOM 766 N N . GLY A 1 91 ? 10.943 -18.038 -29.410 1.00 72.44 91 GLY A N 1
ATOM 767 C CA . GLY A 1 91 ? 9.623 -18.132 -30.044 1.00 72.44 91 GLY A CA 1
ATOM 768 C C . GLY A 1 91 ? 8.432 -17.901 -29.108 1.00 72.44 91 GLY A C 1
ATOM 769 O O . GLY A 1 91 ? 7.291 -17.939 -29.561 1.00 72.44 91 GLY A O 1
ATOM 770 N N . LYS A 1 92 ? 8.668 -17.613 -27.820 1.00 68.19 92 LYS A N 1
ATOM 771 C CA . LYS A 1 92 ? 7.613 -17.307 -26.838 1.00 68.19 92 LYS A CA 1
ATOM 772 C C . LYS A 1 92 ? 7.024 -15.903 -26.996 1.00 68.19 92 LYS A C 1
ATOM 774 O O . LYS A 1 92 ? 5.942 -15.649 -26.474 1.00 68.19 92 LYS A O 1
ATOM 779 N N . PHE A 1 93 ? 7.719 -14.977 -27.667 1.00 57.06 93 PHE A N 1
ATOM 780 C CA . PHE A 1 93 ? 7.281 -13.581 -27.763 1.00 57.06 93 PHE A CA 1
ATOM 781 C C . PHE A 1 93 ? 7.546 -12.952 -29.142 1.00 57.06 93 PHE A C 1
ATOM 783 O O . PHE A 1 93 ? 8.682 -12.635 -29.480 1.00 57.06 93 PHE A O 1
ATOM 790 N N . GLY A 1 94 ? 6.485 -12.691 -29.915 1.00 63.56 94 GLY A N 1
ATOM 791 C CA . GLY A 1 94 ? 6.564 -12.074 -31.247 1.00 63.56 94 GLY A CA 1
ATOM 792 C C . GLY A 1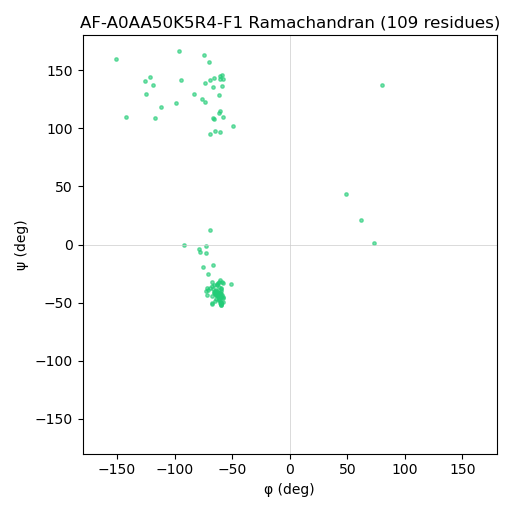 94 ? 6.938 -13.064 -32.360 1.00 63.56 94 GLY A C 1
ATOM 793 O O . GLY A 1 94 ? 7.823 -13.895 -32.205 1.00 63.56 94 GLY A O 1
ATOM 794 N N . LYS A 1 95 ? 6.262 -12.976 -33.514 1.00 53.06 95 LYS A N 1
ATOM 795 C CA . LYS A 1 95 ? 6.298 -13.979 -34.601 1.00 53.06 95 LYS A CA 1
ATOM 796 C C . LYS A 1 95 ? 7.626 -14.110 -35.380 1.00 53.06 95 LYS A C 1
ATOM 798 O O . LYS A 1 95 ? 7.638 -14.722 -36.441 1.00 53.06 95 LYS A O 1
ATOM 803 N N . LYS A 1 96 ? 8.741 -13.534 -34.921 1.00 55.50 96 LYS A N 1
ATOM 804 C CA . LYS A 1 96 ? 10.012 -13.535 -35.671 1.00 55.50 96 LYS A CA 1
ATOM 805 C C . LYS A 1 96 ? 11.096 -14.287 -34.901 1.00 55.50 96 LYS A C 1
ATOM 807 O O . LYS A 1 96 ? 11.621 -13.766 -33.922 1.00 55.50 96 LYS A O 1
ATOM 812 N N . LYS A 1 97 ? 11.476 -15.473 -35.395 1.00 54.81 97 LYS A N 1
ATOM 813 C CA . LYS A 1 97 ? 12.731 -16.143 -35.022 1.00 54.81 97 LYS A CA 1
ATOM 814 C C . LYS A 1 97 ? 13.891 -15.273 -35.519 1.00 54.81 97 LYS A C 1
ATOM 816 O O . LYS A 1 97 ? 14.211 -15.281 -36.702 1.00 54.81 97 LYS A O 1
ATOM 821 N N . ILE A 1 98 ? 14.465 -14.454 -34.640 1.00 58.28 98 ILE A N 1
ATOM 822 C CA . ILE A 1 98 ? 15.619 -13.607 -34.972 1.00 58.28 98 ILE A CA 1
ATOM 823 C C . ILE A 1 98 ? 16.873 -14.504 -35.004 1.00 58.28 98 ILE A C 1
ATOM 825 O O . ILE A 1 98 ? 17.143 -15.160 -33.994 1.00 58.28 98 ILE A O 1
ATOM 829 N N . PRO A 1 99 ? 17.656 -14.540 -36.101 1.00 58.84 99 PRO A N 1
ATOM 830 C CA . PRO A 1 99 ? 18.900 -15.308 -36.164 1.00 58.84 99 PRO A CA 1
ATOM 831 C C . PRO A 1 99 ? 19.897 -14.866 -35.083 1.00 58.84 99 PRO A C 1
ATOM 833 O O . PRO A 1 99 ? 19.973 -13.685 -34.730 1.00 58.84 99 PRO A O 1
ATOM 836 N N . LYS A 1 100 ? 20.682 -15.805 -34.542 1.00 55.69 100 LYS A N 1
ATOM 837 C CA . LYS A 1 100 ? 21.744 -15.511 -33.569 1.00 55.69 100 LYS A CA 1
ATOM 838 C C . LYS A 1 100 ? 22.866 -14.753 -34.288 1.00 55.69 100 LYS A C 1
ATOM 840 O O . LYS A 1 100 ? 23.715 -15.366 -34.920 1.00 55.69 100 LYS A O 1
ATOM 845 N N . THR A 1 101 ? 22.860 -13.422 -34.228 1.00 61.03 101 THR A N 1
ATOM 846 C CA . THR A 1 101 ? 24.006 -12.627 -34.690 1.00 61.03 101 THR A CA 1
ATOM 847 C C . THR A 1 101 ? 25.220 -13.007 -33.832 1.00 61.03 101 THR A C 1
ATOM 849 O O . THR A 1 101 ? 25.075 -13.020 -32.605 1.00 61.03 101 THR A O 1
ATOM 852 N N . PRO A 1 102 ? 26.376 -13.354 -34.428 1.00 55.28 102 PRO A N 1
ATOM 853 C CA . PRO A 1 102 ? 27.566 -13.710 -33.665 1.00 55.28 102 PRO A CA 1
ATOM 854 C C . PRO A 1 102 ? 27.964 -12.541 -32.761 1.00 55.28 102 PRO A C 1
ATOM 856 O O . PRO A 1 102 ? 27.905 -11.379 -33.174 1.00 55.28 102 PRO A O 1
ATOM 859 N N . GLU A 1 103 ? 28.318 -12.846 -31.511 1.00 59.56 103 GLU A N 1
ATOM 860 C CA . GLU A 1 103 ? 28.820 -11.854 -30.562 1.00 59.56 103 GLU A CA 1
ATOM 861 C C . GLU A 1 103 ? 30.059 -11.202 -31.180 1.00 59.56 103 GLU A C 1
ATOM 863 O O . GLU A 1 103 ? 31.096 -11.841 -31.353 1.00 59.56 103 GLU A O 1
ATOM 868 N N . LYS A 1 104 ? 29.949 -9.930 -31.582 1.00 57.25 104 LYS A N 1
ATOM 869 C CA . LYS A 1 104 ? 31.131 -9.161 -31.960 1.00 57.25 104 LYS A CA 1
ATOM 870 C C . LYS A 1 104 ? 31.958 -9.013 -30.690 1.00 57.25 104 LYS A C 1
ATOM 872 O O . LYS A 1 104 ? 31.555 -8.267 -29.801 1.00 57.25 104 LYS A O 1
ATOM 877 N N . ASN A 1 105 ? 33.082 -9.728 -30.620 1.00 52.09 105 ASN A N 1
ATOM 878 C CA . ASN A 1 105 ? 34.121 -9.516 -29.620 1.00 52.09 105 ASN A CA 1
ATOM 879 C C . ASN A 1 105 ? 34.443 -8.020 -29.591 1.00 52.09 105 ASN A C 1
ATOM 881 O O . ASN A 1 105 ? 35.099 -7.494 -30.494 1.00 52.09 105 ASN A O 1
ATOM 885 N N . VAL A 1 106 ? 33.926 -7.311 -28.586 1.00 59.41 106 VAL A N 1
ATOM 886 C CA . VAL A 1 106 ? 34.314 -5.927 -28.345 1.00 59.41 106 VAL A CA 1
ATOM 887 C C . VAL A 1 106 ? 35.772 -6.008 -27.939 1.00 59.41 106 VAL A C 1
ATOM 889 O O . VAL A 1 106 ? 36.094 -6.531 -26.875 1.00 59.41 106 VAL A O 1
ATOM 892 N N . ARG A 1 107 ? 36.659 -5.558 -28.828 1.00 56.91 107 ARG A N 1
ATOM 893 C CA . ARG A 1 107 ? 38.093 -5.476 -28.567 1.00 56.91 107 ARG A CA 1
ATOM 894 C C . ARG A 1 107 ? 38.275 -4.531 -27.381 1.00 56.91 107 ARG A C 1
ATOM 896 O O . ARG A 1 107 ? 38.235 -3.314 -27.547 1.00 56.91 107 ARG A O 1
ATOM 903 N N . THR A 1 108 ? 38.412 -5.081 -26.179 1.00 60.41 108 THR A N 1
ATOM 904 C CA . THR A 1 108 ? 38.874 -4.325 -25.022 1.00 60.41 108 THR A CA 1
ATOM 905 C C . THR A 1 108 ? 40.278 -3.849 -25.372 1.00 60.41 108 THR A C 1
ATOM 907 O O . THR A 1 108 ? 41.180 -4.655 -25.610 1.00 60.41 108 THR A O 1
ATOM 910 N N . LYS A 1 109 ? 40.455 -2.531 -25.522 1.00 53.16 109 LYS A N 1
ATOM 911 C CA . LYS A 1 109 ? 41.799 -1.963 -25.615 1.00 53.16 109 LYS A CA 1
ATOM 912 C C . LYS A 1 109 ? 42.504 -2.327 -24.306 1.00 53.16 109 LYS A C 1
ATOM 914 O O . LYS A 1 109 ? 42.033 -1.954 -23.236 1.00 53.16 109 LYS A O 1
ATOM 919 N N . LYS A 1 110 ? 43.548 -3.152 -24.405 1.00 49.78 110 LYS A N 1
ATOM 920 C CA . LYS A 1 110 ? 44.527 -3.329 -23.332 1.00 49.78 110 LYS A CA 1
ATOM 921 C C . LYS A 1 110 ? 45.338 -2.034 -23.226 1.00 49.78 110 LYS A C 1
ATOM 923 O O . LYS A 1 110 ? 45.716 -1.507 -24.272 1.00 49.78 110 LYS A O 1
ATOM 928 N N . ALA A 1 111 ? 45.635 -1.671 -21.977 1.00 43.66 111 ALA A N 1
ATOM 929 C CA . ALA A 1 111 ? 46.350 -0.487 -21.494 1.00 43.66 111 ALA A CA 1
ATOM 930 C C . ALA A 1 111 ? 45.536 0.813 -21.545 1.00 43.66 111 ALA A C 1
ATOM 932 O O . ALA A 1 111 ? 45.226 1.299 -22.655 1.00 43.66 111 ALA A O 1
#

InterPro domains:
  IPR002784 Large ribosomal subunit protein eL14 domain [PF01929] (1-73)
  IPR008991 Translation protein SH3-like domain superfamily [SSF50104] (2-49)
  IPR014722 Large ribosomal subunit protein uL2, domain 2 [G3DSA:2.30.30.30] (1-41)
  IPR039660 Large ribosomal subunit protein eL14 [PTHR11127] (1-85)

Solvent-accessible surface area (backbone atoms only — not comparable to full-atom values): 7042 Å² total; per-residue (Å²): 136,88,78,63,71,92,82,57,81,89,69,95,79,84,82,90,75,67,86,90,60,55,70,72,58,55,50,50,52,43,60,73,68,39,50,66,60,59,41,61,71,29,71,65,45,46,51,50,53,51,50,52,55,58,71,70,54,49,71,70,56,50,53,55,50,51,55,52,50,52,57,51,48,53,57,50,49,55,54,49,51,54,51,50,53,49,36,13,48,72,59,78,44,64,99,53,74,58,77,85,73,75,84,74,78,75,79,73,77,78,131

Nearest PDB structures (foldseek):
  6olz-assembly1_AM  TM=8.850E-01  e=2.307E-04  Homo sapiens
  6t59-assembly1_M3  TM=8.937E-01  e=8.995E-04  Oryctolagus cuniculus
  6ip5-assembly1_2G  TM=8.928E-01  e=1.776E-03  Homo sapiens
  8t3f-assembly1_AM  TM=8.543E-01  e=1.901E-03  Saccharomyces cerevisiae

Foldseek 3Di:
DDDDPVVDDDDPDDFDDDPPDDPVRVVVSCVVVVVVVVLCPDPVVVVVVVVVCVVVDDPVNVVVVVVVCVVVCVVVVVVVVVVQLVCVCVVNDDNDNDDDDPPDPPPDPDD

Secondary structure (DSSP, 8-state):
----GGG----S------TT--HHHHHHHHHHTTHHHHHHHSHHHHHHHHHHHHHT--HHHHHHHHHHHHHHHHHHHHHHHHHHHHHHHTTSSSS----------------

Mean predicted aligned error: 9.97 Å

Organism: NCBI:txid2847663

Sequence (111 aa):
QQIRLNQLHLTKFRMKYPYTAPTRIVRKSWTEDKIVEKWTESQWAKK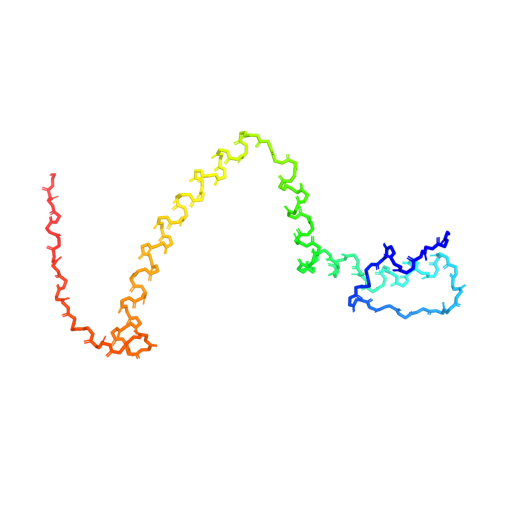LANKEKRAQMTDFDRFKLSSARVKRNRARTAVFKSLKVKAARDGKFGKKKIPKTPEKNVRTKKA

pLDDT: mean 86.63, std 14.71, range [43.66, 97.12]